Protein AF-A0A3D1JN02-F1 (afdb_monomer)

Nearest PDB structures (foldseek):
  5im4-assembly1_F  TM=4.731E-01  e=3.665E-03  Caldanaerobacter subterraneus subsp. tengcongensis MB4
  3lfh-assembly2_D  TM=4.743E-01  e=5.465E-03  Caldanaerobacter subterraneus subsp. tengcongensis MB4
  3lfh-assembly1_B  TM=4.872E-01  e=7.133E-03  Caldanaerobacter subterraneus subsp. tengcongensis MB4
  2wwc-assembly1_A  TM=4.439E-01  e=3.628E-01  Streptococcus pneumoniae R6
  2ww5-assembly1_A  TM=4.679E-01  e=7.546E-01  Streptococcus pneumoniae R6

Radius of gyration: 14.05 Å; Cα contacts (8 Å, |Δi|>4): 186; chains: 1; bounding box: 25×33×46 Å

Structure (mmCIF, N/CA/C/O backbone):
data_AF-A0A3D1JN02-F1
#
_entry.id   AF-A0A3D1JN02-F1
#
loop_
_atom_site.group_PDB
_atom_site.id
_atom_site.type_symbol
_atom_site.label_atom_id
_atom_site.label_alt_id
_atom_site.label_comp_id
_atom_site.label_asym_id
_atom_site.label_entity_id
_atom_site.label_seq_id
_atom_site.pdbx_PDB_ins_code
_atom_site.Cartn_x
_atom_site.Cartn_y
_atom_site.Cartn_z
_atom_site.occupancy
_atom_site.B_iso_or_equiv
_atom_site.auth_seq_id
_atom_site.auth_comp_id
_atom_site.auth_asym_id
_atom_site.auth_atom_id
_atom_site.pdbx_PDB_model_num
ATOM 1 N N . MET A 1 1 ? -6.922 11.318 19.228 1.00 49.31 1 MET A N 1
ATOM 2 C CA . MET A 1 1 ? -7.602 10.106 18.717 1.00 49.31 1 MET A CA 1
ATOM 3 C C . MET A 1 1 ? -7.374 10.061 17.215 1.00 49.31 1 MET A C 1
ATOM 5 O O . MET A 1 1 ? -7.760 11.016 16.553 1.00 49.31 1 MET A O 1
ATOM 9 N N . HIS A 1 2 ? -6.704 9.035 16.685 1.00 62.28 2 HIS A N 1
ATOM 10 C CA . HIS A 1 2 ? -6.573 8.888 15.231 1.00 62.28 2 HIS A CA 1
ATOM 11 C C . HIS A 1 2 ? -7.933 8.535 14.636 1.00 62.28 2 HIS A C 1
ATOM 13 O O . HIS A 1 2 ? -8.660 7.713 15.191 1.00 62.28 2 HIS A O 1
ATOM 19 N N . THR A 1 3 ? -8.296 9.178 13.531 1.00 79.38 3 THR A N 1
ATOM 20 C CA . THR A 1 3 ? -9.641 9.039 12.956 1.00 79.38 3 THR A CA 1
ATOM 21 C C . THR A 1 3 ? -9.786 7.780 12.101 1.00 79.38 3 THR A C 1
ATOM 23 O O . THR A 1 3 ? -10.914 7.309 11.909 1.00 79.38 3 THR A O 1
ATOM 26 N N . ARG A 1 4 ? -8.666 7.256 11.576 1.00 91.62 4 ARG A N 1
ATOM 27 C CA . ARG A 1 4 ? -8.612 6.145 10.616 1.00 91.62 4 ARG A CA 1
ATOM 28 C C . ARG A 1 4 ? -7.182 5.643 10.401 1.00 91.62 4 ARG A C 1
ATOM 30 O O . ARG A 1 4 ? -6.265 6.461 10.400 1.00 91.62 4 ARG A O 1
ATOM 37 N N . THR A 1 5 ? -6.989 4.356 10.119 1.00 96.81 5 THR A N 1
ATOM 38 C CA . THR A 1 5 ? -5.693 3.848 9.634 1.00 96.81 5 THR A CA 1
ATOM 39 C C . THR A 1 5 ? -5.574 3.848 8.111 1.00 96.81 5 THR A C 1
ATOM 41 O O . THR A 1 5 ? -6.501 3.459 7.391 1.00 96.81 5 THR A O 1
ATOM 44 N N . VAL A 1 6 ? -4.401 4.268 7.636 1.00 98.00 6 VAL A N 1
ATOM 45 C CA . VAL A 1 6 ? -3.974 4.258 6.236 1.00 98.00 6 VAL A CA 1
ATOM 46 C C . VAL A 1 6 ? -2.784 3.312 6.093 1.00 98.00 6 VAL A C 1
ATOM 48 O O . VAL A 1 6 ? -1.789 3.448 6.806 1.00 98.00 6 VAL A O 1
ATOM 51 N N . PHE A 1 7 ? -2.889 2.368 5.164 1.00 98.31 7 PHE A N 1
ATOM 52 C CA . PHE A 1 7 ? -1.827 1.437 4.809 1.00 98.31 7 PHE A CA 1
ATOM 53 C C . PHE A 1 7 ? -1.149 1.844 3.501 1.00 98.31 7 PHE A C 1
ATOM 55 O O . PHE A 1 7 ? -1.821 2.211 2.538 1.00 98.31 7 PHE A O 1
ATOM 62 N N . PHE A 1 8 ? 0.173 1.706 3.453 1.00 98.19 8 PHE A N 1
ATOM 63 C CA . PHE A 1 8 ? 0.995 1.904 2.260 1.00 98.19 8 PHE A CA 1
ATOM 64 C C . PHE A 1 8 ? 1.678 0.582 1.903 1.00 98.19 8 PHE A C 1
ATOM 66 O O . PHE A 1 8 ? 2.586 0.152 2.613 1.00 98.19 8 PHE A O 1
ATOM 73 N N . VAL A 1 9 ? 1.214 -0.079 0.841 1.00 98.12 9 VAL A N 1
ATOM 74 C CA . VAL A 1 9 ? 1.617 -1.441 0.451 1.00 98.12 9 VAL A CA 1
ATOM 75 C C . VAL A 1 9 ? 2.479 -1.396 -0.805 1.00 98.12 9 VAL A C 1
ATOM 77 O O . VAL A 1 9 ? 2.050 -0.884 -1.839 1.00 98.12 9 VAL A O 1
ATOM 80 N N . SER A 1 10 ? 3.685 -1.953 -0.737 1.00 97.06 10 SER A N 1
ATOM 81 C CA . SER A 1 10 ? 4.648 -1.919 -1.840 1.00 97.06 10 SER A CA 1
ATOM 82 C C . SER A 1 10 ? 5.506 -3.180 -1.858 1.00 97.06 10 SER A C 1
ATOM 84 O O . SER A 1 10 ? 5.800 -3.750 -0.811 1.00 97.06 10 SER A O 1
ATOM 86 N N . ASP A 1 11 ? 5.916 -3.589 -3.050 1.00 94.31 11 ASP A N 1
ATOM 87 C CA . ASP A 1 11 ? 6.926 -4.616 -3.326 1.00 94.31 11 ASP A CA 1
ATOM 88 C C . ASP A 1 11 ? 8.354 -4.110 -3.055 1.00 94.31 11 ASP A C 1
ATOM 90 O O . ASP A 1 11 ? 9.243 -4.888 -2.721 1.00 94.31 11 ASP A O 1
ATOM 94 N N . GLY A 1 12 ? 8.564 -2.796 -3.131 1.00 94.19 12 GLY A N 1
ATOM 95 C CA . GLY A 1 12 ? 9.776 -2.112 -2.699 1.00 94.19 12 GLY A CA 1
ATOM 96 C C . GLY A 1 12 ? 9.679 -1.567 -1.271 1.00 94.19 12 GLY A C 1
ATOM 97 O O . GLY A 1 12 ? 9.094 -2.156 -0.364 1.00 94.19 12 GLY A O 1
ATOM 98 N N . THR A 1 13 ? 10.257 -0.388 -1.051 1.00 94.94 13 THR A N 1
ATOM 99 C CA . THR A 1 13 ? 10.348 0.234 0.283 1.00 94.94 13 THR A CA 1
ATOM 100 C C . THR A 1 13 ? 9.046 0.877 0.768 1.00 94.94 13 THR A C 1
ATOM 102 O O . THR A 1 13 ? 8.938 1.224 1.944 1.00 94.94 13 THR A O 1
ATOM 105 N N . GLY A 1 14 ? 8.069 1.090 -0.118 1.00 94.12 14 GLY A N 1
ATOM 106 C CA . GLY A 1 14 ? 6.818 1.788 0.191 1.00 94.12 14 GLY A CA 1
ATOM 107 C C . GLY A 1 14 ? 6.917 3.308 0.313 1.00 94.12 14 GLY A C 1
ATOM 108 O O . GLY A 1 14 ? 5.899 3.939 0.576 1.00 94.12 14 GLY A O 1
ATOM 109 N N . ILE A 1 15 ? 8.091 3.909 0.081 1.00 95.44 15 ILE A N 1
ATOM 110 C CA . ILE A 1 15 ? 8.275 5.369 0.156 1.00 95.44 15 ILE A CA 1
ATOM 111 C C . ILE A 1 15 ? 7.391 6.079 -0.872 1.00 95.44 15 ILE A C 1
ATOM 113 O O . ILE A 1 15 ? 6.681 7.009 -0.517 1.00 95.44 15 ILE A O 1
ATOM 117 N N . THR A 1 16 ? 7.361 5.612 -2.122 1.00 92.19 16 THR A N 1
ATOM 118 C CA . THR A 1 16 ? 6.518 6.214 -3.169 1.00 92.19 16 THR A CA 1
ATOM 119 C C . THR A 1 16 ? 5.039 6.188 -2.789 1.00 92.19 16 THR A C 1
ATOM 121 O O . THR A 1 16 ? 4.349 7.194 -2.942 1.00 92.19 16 THR A O 1
ATOM 124 N N . ALA A 1 17 ? 4.564 5.063 -2.243 1.00 94.44 17 ALA A N 1
ATOM 125 C CA . ALA A 1 17 ? 3.185 4.931 -1.791 1.00 94.44 17 ALA A CA 1
ATOM 126 C C . ALA A 1 17 ? 2.849 5.896 -0.655 1.00 94.44 17 ALA A C 1
ATOM 128 O O . ALA A 1 17 ? 1.811 6.552 -0.683 1.00 94.44 17 ALA A O 1
ATOM 129 N N . GLU A 1 18 ? 3.749 5.993 0.317 1.00 96.31 18 GLU A N 1
ATOM 130 C CA . GLU A 1 18 ? 3.623 6.877 1.467 1.00 96.31 18 GLU A CA 1
ATOM 131 C C . GLU A 1 18 ? 3.654 8.352 1.059 1.00 96.31 18 GLU A C 1
ATOM 133 O O . GLU A 1 18 ? 2.739 9.098 1.394 1.00 96.31 18 GLU A O 1
ATOM 138 N N . THR A 1 19 ? 4.655 8.779 0.288 1.00 95.12 19 THR A N 1
ATOM 139 C CA . THR A 1 19 ? 4.783 10.167 -0.169 1.00 95.12 19 THR A CA 1
ATOM 140 C C . THR A 1 19 ? 3.577 10.597 -0.996 1.00 95.12 19 THR A C 1
ATOM 142 O O . THR A 1 19 ? 2.993 11.645 -0.720 1.00 95.12 19 THR A O 1
ATOM 145 N N . PHE A 1 20 ? 3.172 9.790 -1.980 1.00 92.88 20 PHE A N 1
ATOM 146 C CA . PHE A 1 20 ? 2.040 10.129 -2.837 1.00 92.88 20 PHE A CA 1
ATOM 147 C C . PHE A 1 20 ? 0.720 10.119 -2.061 1.00 92.88 20 PHE A C 1
ATOM 149 O O . PHE A 1 20 ? -0.049 11.077 -2.133 1.00 92.88 20 PHE A O 1
ATOM 156 N N . GLY A 1 21 ? 0.466 9.074 -1.270 1.00 94.25 21 GLY A N 1
ATOM 157 C CA . GLY A 1 21 ? -0.753 8.993 -0.474 1.00 94.25 21 GLY A CA 1
ATOM 158 C C . GLY A 1 21 ? -0.850 10.129 0.547 1.00 94.25 21 GLY A C 1
ATOM 159 O O . GLY A 1 21 ? -1.915 10.723 0.678 1.00 94.25 21 GLY A O 1
ATOM 160 N N . ASN A 1 22 ? 0.256 10.523 1.185 1.00 94.38 22 ASN A N 1
ATOM 161 C CA . ASN A 1 22 ? 0.288 11.687 2.076 1.00 94.38 22 ASN A CA 1
ATOM 162 C C . ASN A 1 22 ? -0.045 12.993 1.344 1.00 94.38 22 ASN A C 1
ATOM 164 O O . ASN A 1 22 ? -0.784 13.813 1.883 1.00 94.38 22 ASN A O 1
ATOM 168 N N . ALA A 1 23 ? 0.447 13.179 0.115 1.00 94.69 23 ALA A N 1
ATOM 169 C CA . ALA A 1 23 ? 0.127 14.360 -0.688 1.00 94.69 23 ALA A CA 1
ATOM 170 C C . ALA A 1 23 ? -1.375 14.453 -1.020 1.00 94.69 23 ALA A C 1
ATOM 172 O O . ALA A 1 23 ? -1.954 15.537 -0.962 1.00 94.69 23 ALA A O 1
ATOM 173 N N . ILE A 1 24 ? -2.023 13.320 -1.312 1.00 93.06 24 ILE A N 1
ATOM 174 C CA . ILE A 1 24 ? -3.476 13.261 -1.540 1.00 93.06 24 ILE A CA 1
ATOM 175 C C . ILE A 1 24 ? -4.250 13.488 -0.238 1.00 93.06 24 ILE A C 1
ATOM 177 O O . ILE A 1 24 ? -5.216 14.249 -0.210 1.00 93.06 24 ILE A O 1
ATOM 181 N N . LEU A 1 25 ? -3.830 12.848 0.855 1.00 94.38 25 LEU A N 1
ATOM 182 C CA . LEU A 1 25 ? -4.501 12.958 2.150 1.00 94.38 25 LEU A CA 1
ATOM 183 C C . LEU A 1 25 ? -4.396 14.361 2.756 1.00 94.38 25 LEU A C 1
ATOM 185 O O . LEU A 1 25 ? -5.295 14.752 3.494 1.00 94.38 25 LEU A O 1
ATOM 189 N N . ALA A 1 26 ? -3.366 15.136 2.403 1.00 94.25 26 ALA A N 1
ATOM 190 C CA . ALA A 1 26 ? -3.212 16.529 2.823 1.00 94.25 26 ALA A CA 1
ATOM 191 C C . ALA A 1 26 ? -4.354 17.453 2.353 1.00 94.25 26 ALA A C 1
ATOM 193 O O . ALA A 1 26 ? -4.505 18.547 2.887 1.00 94.25 26 ALA A O 1
ATOM 194 N N . GLN A 1 27 ? -5.177 17.022 1.389 1.00 93.62 27 GLN A N 1
ATOM 195 C CA . GLN A 1 27 ? -6.382 17.742 0.953 1.00 93.62 27 GLN A CA 1
ATOM 196 C C . GLN A 1 27 ? -7.563 17.604 1.932 1.00 93.62 27 GLN A C 1
ATOM 198 O O . GLN A 1 27 ? -8.612 18.210 1.725 1.00 93.62 27 GLN A O 1
ATOM 203 N N . PHE A 1 28 ? -7.421 16.793 2.983 1.00 93.69 28 PHE A N 1
ATOM 204 C CA . PHE A 1 28 ? -8.461 16.521 3.967 1.00 93.69 28 PHE A CA 1
ATOM 205 C C . PHE A 1 28 ? -7.970 16.869 5.374 1.00 93.69 28 PHE A C 1
ATOM 207 O O . PHE A 1 28 ? -6.846 16.550 5.755 1.00 93.69 28 PHE A O 1
ATOM 214 N N . GLU A 1 29 ? -8.842 17.448 6.196 1.00 90.62 29 GLU A N 1
ATOM 215 C CA . GLU A 1 29 ? -8.548 17.761 7.601 1.00 90.62 29 GLU A CA 1
ATOM 216 C C . GLU A 1 29 ? -8.675 16.509 8.491 1.00 90.62 29 GLU A C 1
ATOM 218 O O . GLU A 1 29 ? -9.588 16.374 9.307 1.00 90.62 29 GLU A O 1
ATOM 223 N N . ILE A 1 30 ? -7.773 15.539 8.310 1.00 89.50 30 ILE A N 1
ATOM 224 C CA . ILE A 1 30 ? -7.729 14.301 9.100 1.00 89.50 30 ILE A CA 1
ATOM 225 C C . ILE A 1 30 ? -6.333 14.026 9.667 1.00 89.50 30 ILE A C 1
ATOM 227 O O . ILE A 1 30 ? -5.320 14.367 9.067 1.00 89.50 30 ILE A O 1
ATOM 231 N N . VAL A 1 31 ? -6.278 13.333 10.810 1.00 90.44 31 VAL A N 1
ATOM 232 C CA . VAL A 1 31 ? -5.026 12.834 11.410 1.00 90.44 31 VAL A CA 1
ATOM 233 C C . VAL A 1 31 ? -5.072 11.303 11.469 1.00 90.44 31 VAL A C 1
ATOM 235 O O . VAL A 1 31 ? -5.432 10.721 12.504 1.00 90.44 31 VAL A O 1
ATOM 238 N N . PRO A 1 32 ? -4.790 10.622 10.346 1.00 94.06 32 PRO A N 1
ATOM 239 C CA . PRO A 1 32 ? -4.793 9.171 10.299 1.00 94.06 32 PRO A CA 1
ATOM 240 C C . PRO A 1 32 ? -3.583 8.574 11.026 1.00 94.06 32 PRO A C 1
ATOM 242 O O . PRO A 1 32 ? -2.590 9.243 11.308 1.00 94.06 32 PRO A O 1
ATOM 245 N N . ARG A 1 33 ? -3.666 7.279 11.324 1.00 95.50 33 ARG A N 1
ATOM 246 C CA . ARG A 1 33 ? -2.504 6.466 11.686 1.00 95.50 33 ARG A CA 1
ATOM 247 C C . ARG A 1 33 ? -1.919 5.870 10.412 1.00 9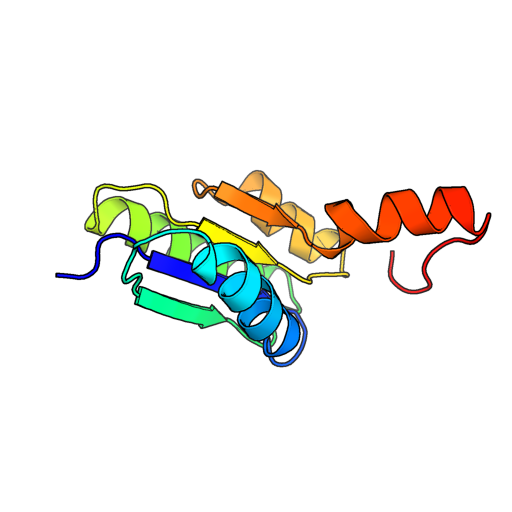5.50 33 ARG A C 1
ATOM 249 O O . ARG A 1 33 ? -2.642 5.241 9.645 1.00 95.50 33 ARG A O 1
ATOM 256 N N . HIS A 1 34 ? -0.623 6.044 10.198 1.00 96.38 34 HIS A N 1
ATOM 257 C CA . HIS A 1 34 ? 0.069 5.508 9.029 1.00 96.38 34 HIS A CA 1
ATOM 258 C C . HIS A 1 34 ? 0.719 4.164 9.342 1.00 96.38 34 HIS A C 1
ATOM 260 O O . HIS A 1 34 ? 1.338 3.993 10.392 1.00 96.38 34 HIS A O 1
ATOM 266 N N . VAL A 1 35 ? 0.583 3.213 8.420 1.00 97.62 35 VAL A N 1
ATOM 267 C CA . VAL A 1 35 ? 1.244 1.909 8.486 1.00 97.62 35 VAL A CA 1
ATOM 268 C C . VAL A 1 35 ? 1.856 1.595 7.132 1.00 97.62 35 VAL A C 1
ATOM 270 O O . VAL A 1 35 ? 1.150 1.428 6.141 1.00 97.62 35 VAL A O 1
ATOM 273 N N . ARG A 1 36 ? 3.181 1.478 7.083 1.00 97.75 36 ARG A N 1
ATOM 274 C CA . ARG A 1 36 ? 3.890 1.069 5.872 1.00 97.75 36 ARG A CA 1
ATOM 275 C C . ARG A 1 36 ? 4.157 -0.431 5.895 1.00 97.75 36 ARG A C 1
ATOM 277 O O . ARG A 1 36 ? 4.695 -0.942 6.873 1.00 97.75 36 ARG A O 1
ATOM 284 N N . LEU A 1 37 ? 3.806 -1.107 4.807 1.00 98.12 37 LEU A N 1
ATOM 285 C CA . LEU A 1 37 ? 4.047 -2.527 4.561 1.00 98.12 37 LEU A CA 1
ATOM 286 C C . LEU A 1 37 ? 4.981 -2.654 3.344 1.00 98.12 37 LEU A C 1
ATOM 288 O O . LEU A 1 37 ? 4.498 -2.706 2.209 1.00 98.12 37 LEU A O 1
ATOM 292 N N . PRO A 1 38 ? 6.309 -2.609 3.559 1.00 97.88 38 PRO A N 1
ATOM 293 C CA . PRO A 1 38 ? 7.293 -2.751 2.493 1.00 97.88 38 PRO A CA 1
ATOM 294 C C . PRO A 1 38 ? 7.537 -4.225 2.139 1.00 97.88 38 PRO A C 1
ATOM 296 O O . PRO A 1 38 ? 7.264 -5.119 2.941 1.00 97.88 38 PRO A O 1
ATOM 299 N N . PHE A 1 39 ? 8.136 -4.458 0.972 1.00 97.00 39 PHE A N 1
ATOM 300 C CA . PHE A 1 39 ? 8.584 -5.767 0.491 1.00 97.00 39 PHE A CA 1
ATOM 301 C C . PHE A 1 39 ? 7.485 -6.830 0.427 1.00 97.00 39 PHE A C 1
ATOM 303 O O . PHE A 1 39 ? 7.735 -8.005 0.704 1.00 97.00 39 PHE A O 1
ATOM 310 N N . ILE A 1 40 ? 6.264 -6.424 0.080 1.00 98.00 40 ILE A N 1
ATOM 311 C CA . ILE A 1 40 ? 5.131 -7.313 -0.186 1.00 98.00 40 ILE A CA 1
ATOM 312 C C . ILE A 1 40 ? 5.256 -7.809 -1.628 1.00 98.00 40 ILE A C 1
ATOM 314 O O . ILE A 1 40 ? 4.550 -7.365 -2.518 1.00 98.00 40 ILE A O 1
ATOM 318 N N . ASP A 1 41 ? 6.222 -8.687 -1.867 1.00 96.06 41 ASP A N 1
ATOM 319 C CA . ASP A 1 41 ? 6.636 -9.177 -3.190 1.00 96.06 41 ASP A CA 1
ATOM 320 C C . ASP A 1 41 ? 6.2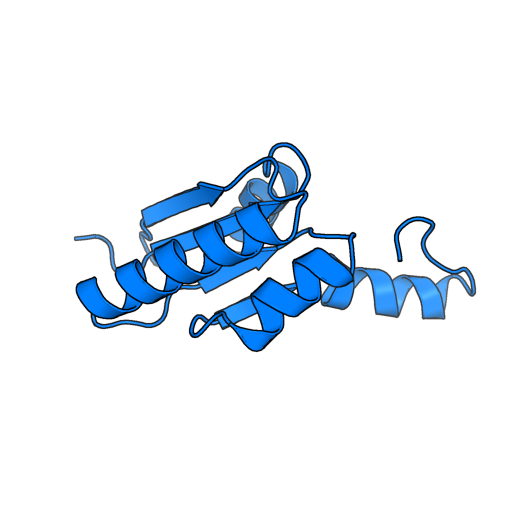54 -10.648 -3.442 1.00 96.06 41 ASP A C 1
ATOM 322 O O . ASP A 1 41 ? 6.518 -11.189 -4.514 1.00 96.06 41 ASP A O 1
ATOM 326 N N . THR A 1 42 ? 5.593 -11.294 -2.476 1.00 97.94 42 THR A N 1
ATOM 327 C CA . THR A 1 42 ? 5.092 -12.669 -2.591 1.00 97.94 42 THR A CA 1
ATOM 328 C C . THR A 1 42 ? 3.623 -12.776 -2.195 1.00 97.94 42 THR A C 1
ATOM 330 O O . THR A 1 42 ? 3.111 -11.997 -1.385 1.00 97.94 42 THR A O 1
ATOM 333 N N . VAL A 1 43 ? 2.947 -13.794 -2.733 1.00 98.12 43 VAL A N 1
ATOM 334 C CA . VAL A 1 43 ? 1.548 -14.131 -2.418 1.00 98.12 43 VAL A CA 1
ATOM 335 C C . VAL A 1 43 ? 1.340 -14.335 -0.912 1.00 98.12 43 VAL A C 1
ATOM 337 O O . VAL A 1 43 ? 0.392 -13.802 -0.335 1.00 98.12 43 VAL A O 1
ATOM 340 N N . ASP A 1 44 ? 2.261 -15.023 -0.237 1.00 98.25 44 ASP A N 1
ATOM 341 C CA . ASP A 1 44 ? 2.168 -15.257 1.209 1.00 98.25 44 ASP A CA 1
ATOM 342 C C . ASP 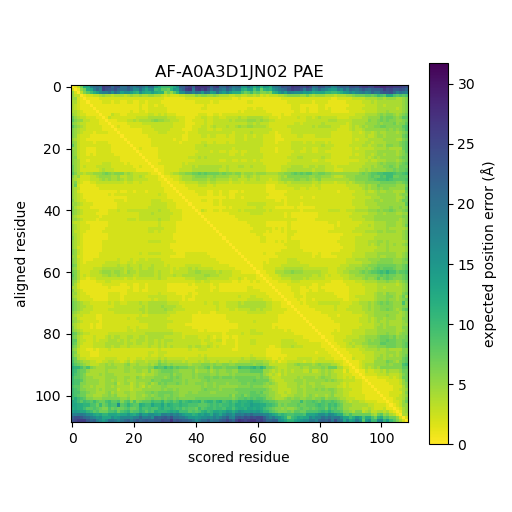A 1 44 ? 2.216 -13.956 2.017 1.00 98.25 44 ASP A C 1
ATOM 344 O O . ASP A 1 44 ? 1.425 -13.760 2.949 1.00 98.25 44 ASP A O 1
ATOM 348 N N . LYS A 1 45 ? 3.113 -13.035 1.644 1.00 98.38 45 LYS A N 1
ATOM 349 C CA . LYS A 1 45 ? 3.199 -11.712 2.270 1.00 98.38 45 LYS A CA 1
ATOM 350 C C . LYS A 1 45 ? 1.954 -10.876 1.975 1.00 98.38 45 LYS A C 1
ATOM 352 O O . LYS A 1 45 ? 1.472 -10.182 2.868 1.00 98.38 45 LYS A O 1
ATOM 357 N N . ALA A 1 46 ? 1.382 -10.983 0.776 1.00 98.31 46 ALA A N 1
ATOM 358 C CA . ALA A 1 46 ? 0.120 -10.323 0.448 1.00 98.31 46 ALA A CA 1
ATOM 359 C C . ALA A 1 46 ? -1.030 -10.825 1.331 1.00 98.31 46 ALA A C 1
ATOM 361 O O . ALA A 1 46 ? -1.772 -10.021 1.896 1.00 98.31 46 ALA A O 1
ATOM 362 N N . HIS A 1 47 ? -1.138 -12.138 1.551 1.00 98.56 47 HIS A N 1
ATOM 363 C CA . HIS A 1 47 ? -2.128 -12.689 2.476 1.00 98.56 47 HIS A CA 1
ATOM 364 C C . HIS A 1 47 ? -1.924 -12.202 3.918 1.00 98.56 47 HIS A C 1
ATOM 366 O O . HIS A 1 47 ? -2.902 -11.935 4.620 1.00 98.56 47 HIS A O 1
ATOM 372 N N . GLN A 1 48 ? -0.675 -12.064 4.375 1.00 98.44 48 GLN A N 1
ATOM 373 C CA . GLN A 1 48 ? -0.375 -11.474 5.685 1.00 98.44 48 GLN A CA 1
ATOM 374 C C . GLN A 1 48 ? -0.821 -10.009 5.760 1.00 98.44 48 GLN A C 1
ATOM 376 O O . GLN A 1 48 ? -1.504 -9.633 6.715 1.00 98.44 48 GLN A O 1
ATOM 381 N N . ALA A 1 49 ? -0.513 -9.211 4.734 1.00 98.38 49 ALA A N 1
ATOM 382 C CA . ALA A 1 49 ? -0.939 -7.81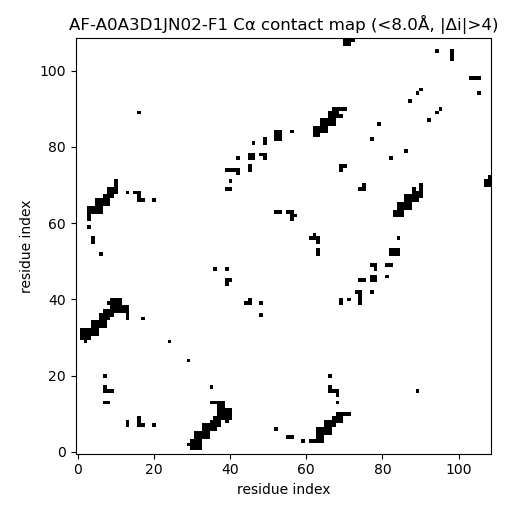9 4.641 1.00 98.38 49 ALA A CA 1
ATOM 383 C C . ALA A 1 49 ? -2.471 -7.693 4.671 1.00 98.38 49 ALA A C 1
ATOM 385 O O . ALA A 1 49 ? -3.005 -6.912 5.458 1.00 98.38 49 ALA A O 1
ATOM 386 N N . VAL A 1 50 ? -3.192 -8.516 3.900 1.00 98.56 50 VAL A N 1
ATOM 387 C CA . VAL A 1 50 ? -4.665 -8.564 3.913 1.00 98.56 50 VAL A CA 1
ATOM 388 C C . VAL A 1 50 ? -5.202 -8.853 5.311 1.00 98.56 50 VAL A C 1
ATOM 390 O O . VAL A 1 50 ? -6.101 -8.152 5.778 1.00 98.56 50 VAL A O 1
ATOM 393 N N . ARG A 1 51 ? -4.656 -9.863 6.003 1.00 98.38 51 ARG A N 1
ATOM 394 C CA . ARG A 1 51 ? -5.077 -10.188 7.375 1.00 98.38 51 ARG A CA 1
ATOM 395 C C . ARG A 1 51 ? -4.867 -9.006 8.312 1.00 98.38 51 ARG A C 1
ATOM 397 O O . ARG A 1 51 ? -5.776 -8.675 9.067 1.00 98.38 51 ARG A O 1
ATOM 404 N N . GLN A 1 52 ? -3.714 -8.346 8.236 1.00 98.31 52 GLN A N 1
ATOM 405 C CA . GLN A 1 52 ? -3.407 -7.188 9.073 1.00 98.31 52 GLN A CA 1
ATOM 406 C C . GLN A 1 52 ? -4.353 -6.009 8.804 1.00 98.31 52 GLN A C 1
ATOM 408 O O . GLN A 1 52 ? -4.856 -5.399 9.751 1.00 98.31 52 GLN A O 1
ATOM 413 N N . ILE A 1 53 ? -4.622 -5.705 7.531 1.00 98.38 53 ILE A N 1
ATOM 414 C CA . ILE A 1 53 ? -5.534 -4.629 7.123 1.00 98.38 53 ILE A CA 1
ATOM 415 C C . ILE A 1 53 ? -6.948 -4.915 7.631 1.00 98.38 53 ILE A C 1
ATOM 417 O O . ILE A 1 53 ? -7.557 -4.070 8.286 1.00 98.38 53 ILE A O 1
ATOM 421 N N . ASN A 1 54 ? -7.459 -6.117 7.365 1.00 98.12 54 ASN A N 1
ATOM 422 C CA . ASN A 1 54 ? -8.819 -6.497 7.734 1.00 98.12 54 ASN A CA 1
ATOM 423 C C . ASN A 1 54 ? -8.999 -6.534 9.254 1.00 98.12 54 ASN A C 1
ATOM 425 O O . ASN A 1 54 ? -9.962 -5.968 9.762 1.00 98.12 54 ASN A O 1
ATOM 429 N N . HIS A 1 55 ? -8.043 -7.118 9.979 1.00 97.62 55 HIS A N 1
ATOM 430 C CA . HIS A 1 55 ? -8.074 -7.145 11.437 1.00 97.62 55 HIS A CA 1
ATOM 431 C C . HIS A 1 55 ? -8.036 -5.732 12.035 1.00 97.62 55 HIS A C 1
ATOM 433 O O . HIS A 1 55 ? -8.780 -5.426 12.961 1.00 97.62 55 HIS A O 1
ATOM 439 N N . THR A 1 56 ? -7.225 -4.833 11.466 1.00 96.94 56 THR A N 1
ATOM 440 C CA . THR A 1 56 ? -7.197 -3.424 11.887 1.00 96.94 56 THR A CA 1
ATOM 441 C C . THR A 1 56 ? -8.549 -2.749 11.671 1.00 96.94 56 THR A C 1
ATOM 443 O O . THR A 1 56 ? -9.034 -2.055 12.561 1.00 96.94 56 THR A O 1
ATOM 446 N N . ALA A 1 57 ? -9.179 -2.967 10.515 1.00 95.62 57 ALA A N 1
ATOM 447 C CA . ALA A 1 57 ? -10.493 -2.406 10.220 1.00 95.62 57 ALA A CA 1
ATOM 448 C C . ALA A 1 57 ? -11.577 -2.923 11.182 1.00 95.62 57 ALA A C 1
ATOM 450 O O . ALA A 1 57 ? -12.455 -2.158 11.583 1.00 95.62 57 ALA A O 1
ATOM 451 N N . GLU A 1 58 ? -11.506 -4.202 11.561 1.00 95.75 58 GLU A N 1
ATOM 452 C CA . GLU A 1 58 ? -12.401 -4.828 12.539 1.00 95.75 58 GLU A CA 1
ATOM 453 C C . GLU A 1 58 ? -12.222 -4.216 13.935 1.00 95.75 58 GLU A C 1
ATOM 455 O O . GLU A 1 58 ? -13.209 -3.823 14.554 1.00 95.75 58 GLU A O 1
ATOM 460 N N . LEU A 1 59 ? -10.979 -4.051 14.401 1.00 94.75 59 LEU A N 1
ATOM 461 C CA . LEU A 1 59 ? -10.681 -3.427 15.696 1.00 94.75 59 LEU A CA 1
ATOM 462 C C . LEU A 1 59 ? -11.081 -1.946 15.756 1.00 94.75 59 LEU A C 1
ATOM 464 O O . LEU A 1 59 ? -11.561 -1.475 16.784 1.00 94.75 59 LEU A O 1
ATOM 468 N N . GLU A 1 60 ? -10.880 -1.200 14.669 1.00 92.56 60 GLU A N 1
ATOM 469 C CA . GLU A 1 60 ? -11.203 0.232 14.602 1.00 92.56 60 GLU A CA 1
ATOM 470 C C . GLU A 1 60 ? -12.683 0.501 14.277 1.00 92.56 60 GLU A C 1
ATOM 472 O O . GLU A 1 60 ? -13.132 1.647 14.347 1.00 92.56 60 GLU A O 1
ATOM 477 N N . GLY A 1 61 ? -13.447 -0.527 13.885 1.00 93.06 61 GLY A N 1
ATOM 478 C CA . GLY A 1 61 ? -14.841 -0.397 13.449 1.00 93.06 61 GLY A CA 1
ATOM 479 C C . GLY A 1 61 ? -15.019 0.474 12.197 1.00 93.06 61 GLY A C 1
ATOM 480 O O . GLY A 1 61 ? -16.110 0.986 11.939 1.00 93.06 61 GLY A O 1
ATOM 481 N N . ARG A 1 62 ? -13.947 0.701 11.427 1.00 92.19 62 ARG A N 1
ATOM 482 C CA . ARG A 1 62 ? -13.913 1.592 10.256 1.00 92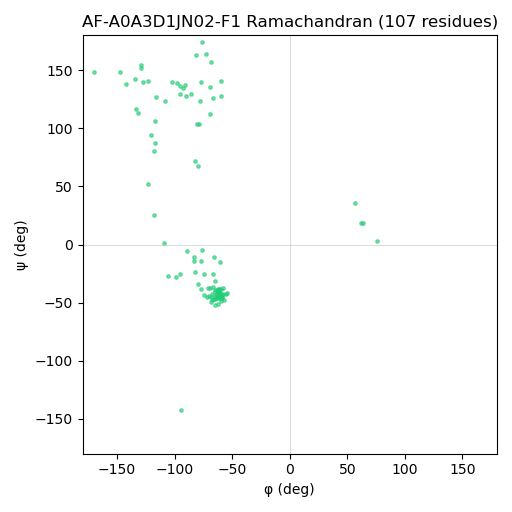.19 62 ARG A CA 1
ATOM 483 C C . ARG A 1 62 ? -13.038 0.985 9.166 1.00 92.19 62 ARG A C 1
ATOM 485 O O . ARG A 1 62 ? -11.942 0.509 9.435 1.00 92.19 62 ARG A O 1
ATOM 492 N N . LYS A 1 63 ? -13.477 1.067 7.904 1.00 94.31 63 LYS A N 1
ATOM 493 C CA . LYS A 1 63 ? -12.667 0.604 6.760 1.00 94.31 63 LYS A CA 1
ATOM 494 C C . LYS A 1 63 ? -11.340 1.359 6.696 1.00 94.31 63 LYS A C 1
ATOM 496 O O . LYS A 1 63 ? -11.375 2.587 6.634 1.00 94.31 63 LYS A O 1
ATOM 501 N N . CYS A 1 64 ? -10.209 0.664 6.627 1.00 97.06 64 CYS A N 1
ATOM 502 C CA . CYS A 1 64 ? -8.910 1.286 6.361 1.00 97.06 64 CYS A CA 1
ATOM 503 C C . CYS A 1 64 ? -8.825 1.820 4.921 1.00 97.06 64 CYS A C 1
ATOM 505 O O . CYS A 1 64 ? -9.542 1.344 4.038 1.00 97.06 64 CYS A O 1
ATOM 507 N N . ILE A 1 65 ? -7.943 2.791 4.688 1.00 97.38 65 ILE A N 1
ATOM 508 C CA . ILE A 1 65 ? -7.539 3.220 3.338 1.00 97.38 65 ILE A CA 1
ATOM 509 C C . ILE A 1 65 ? -6.222 2.520 3.011 1.00 97.38 65 ILE A C 1
ATOM 511 O O . ILE A 1 65 ? -5.371 2.396 3.887 1.00 97.38 65 ILE A O 1
ATOM 515 N N . VAL A 1 66 ? -6.051 2.042 1.784 1.00 97.94 66 VAL A N 1
ATOM 516 C CA . VAL A 1 66 ? -4.866 1.294 1.362 1.00 97.94 66 VAL A CA 1
ATOM 517 C C . VAL A 1 66 ? -4.361 1.875 0.051 1.00 97.94 66 VAL A C 1
ATOM 519 O O . VAL A 1 66 ? -5.024 1.742 -0.969 1.00 97.94 66 VAL A O 1
ATOM 522 N N . PHE A 1 67 ? -3.187 2.493 0.063 1.00 97.50 67 PHE A N 1
ATOM 523 C CA . PHE A 1 67 ? -2.473 2.886 -1.150 1.00 97.50 67 PHE A CA 1
ATOM 524 C C . PHE A 1 67 ? -1.509 1.774 -1.545 1.00 97.50 67 PHE A C 1
ATOM 526 O O . PHE A 1 67 ? -0.787 1.258 -0.687 1.00 97.50 67 PHE A O 1
ATOM 533 N N . THR A 1 68 ? -1.467 1.412 -2.827 1.00 96.50 68 THR A N 1
ATOM 534 C CA . THR A 1 68 ? -0.560 0.366 -3.304 1.00 96.50 68 THR A CA 1
ATOM 535 C C . THR A 1 68 ? 0.182 0.724 -4.586 1.00 96.50 68 THR A C 1
ATOM 537 O O . THR A 1 68 ? -0.368 1.374 -5.474 1.00 96.50 68 THR A O 1
ATOM 540 N N . THR A 1 69 ? 1.446 0.297 -4.652 1.00 94.88 69 THR A N 1
ATOM 541 C CA . THR A 1 69 ? 2.316 0.346 -5.841 1.00 94.88 69 THR A CA 1
ATOM 542 C C . THR A 1 69 ? 2.733 -1.053 -6.296 1.00 94.88 69 THR A C 1
ATOM 544 O O . THR A 1 69 ? 3.823 -1.210 -6.832 1.00 94.88 69 THR A O 1
ATOM 547 N N . LEU A 1 70 ? 1.956 -2.094 -5.996 1.00 94.38 70 LEU A N 1
ATOM 548 C CA . LEU A 1 70 ? 2.318 -3.449 -6.407 1.00 94.38 70 LEU A CA 1
ATOM 549 C C . LEU A 1 70 ? 2.262 -3.572 -7.930 1.00 94.38 70 LEU A C 1
ATOM 551 O O . LEU A 1 70 ? 1.229 -3.274 -8.526 1.00 94.38 70 LEU A O 1
ATOM 555 N N . VAL A 1 71 ? 3.354 -4.036 -8.540 1.00 90.31 71 VAL A N 1
ATOM 556 C CA . VAL A 1 71 ? 3.390 -4.322 -9.986 1.00 90.31 71 VAL A CA 1
ATOM 557 C C . VAL A 1 71 ? 3.190 -5.802 -10.295 1.00 90.31 71 VAL A C 1
ATOM 559 O O . VAL A 1 71 ? 2.675 -6.150 -11.352 1.00 90.31 71 VAL A O 1
ATOM 562 N N . ASN A 1 72 ? 3.563 -6.690 -9.367 1.00 91.06 72 ASN A N 1
ATOM 563 C CA . ASN A 1 72 ? 3.325 -8.119 -9.531 1.00 91.06 72 ASN A CA 1
ATOM 564 C C . ASN A 1 72 ? 1.818 -8.408 -9.443 1.00 91.06 72 ASN A C 1
ATOM 566 O O . ASN A 1 72 ? 1.211 -8.298 -8.375 1.00 91.06 72 ASN A O 1
ATOM 570 N N . MET A 1 73 ? 1.235 -8.821 -10.568 1.00 90.44 73 MET A N 1
ATOM 571 C CA . MET A 1 73 ? -0.203 -9.042 -10.705 1.00 90.44 73 MET A CA 1
ATOM 572 C C . MET A 1 73 ? -0.741 -10.179 -9.829 1.00 90.44 73 MET A C 1
ATOM 574 O O . MET A 1 73 ? -1.875 -10.089 -9.365 1.00 90.44 73 MET A O 1
ATOM 578 N N . GLU A 1 74 ? 0.047 -11.220 -9.546 1.00 95.06 74 GLU A N 1
ATOM 579 C CA . GLU A 1 74 ? -0.376 -12.304 -8.648 1.00 95.06 74 GLU A CA 1
ATOM 580 C C . GLU A 1 74 ? -0.511 -11.801 -7.207 1.00 95.06 74 GLU A C 1
ATOM 582 O O . GLU A 1 74 ? -1.498 -12.076 -6.525 1.00 95.06 74 GLU A O 1
ATOM 587 N N . VAL A 1 75 ? 0.454 -10.993 -6.766 1.00 96.44 75 VAL A N 1
ATOM 588 C CA . VAL A 1 75 ? 0.466 -10.373 -5.435 1.00 96.44 75 VAL A CA 1
ATOM 589 C C . VAL A 1 75 ? -0.648 -9.331 -5.320 1.00 96.44 75 VAL A C 1
ATOM 591 O O . VAL A 1 75 ? -1.394 -9.322 -4.338 1.00 96.44 75 VAL A O 1
ATOM 594 N N . LEU A 1 76 ? -0.805 -8.476 -6.334 1.00 95.31 76 LEU A N 1
ATOM 595 C CA . LEU A 1 76 ? -1.857 -7.461 -6.381 1.00 95.31 76 LEU A CA 1
ATOM 596 C C . LEU A 1 76 ? -3.251 -8.095 -6.341 1.00 95.31 76 LEU A C 1
ATOM 598 O O . LEU A 1 76 ? -4.110 -7.613 -5.602 1.00 95.31 76 LEU A O 1
ATOM 602 N N . LYS A 1 77 ? -3.469 -9.195 -7.071 1.00 96.31 77 LYS A N 1
ATOM 603 C CA . LYS A 1 77 ? -4.746 -9.918 -7.089 1.00 96.31 77 LYS A CA 1
ATOM 604 C C . LYS A 1 77 ? -5.157 -10.388 -5.693 1.00 96.31 77 LYS A C 1
ATOM 606 O O . LYS A 1 77 ? -6.302 -10.189 -5.298 1.00 96.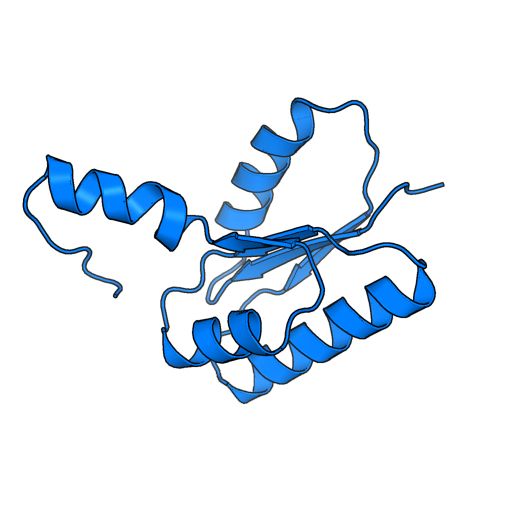31 77 LYS A O 1
ATOM 611 N N . VAL A 1 78 ? -4.217 -10.911 -4.903 1.00 97.94 78 VAL A N 1
ATOM 612 C CA . VAL A 1 78 ? -4.472 -11.305 -3.505 1.00 97.94 78 VAL A CA 1
ATOM 613 C C . VAL A 1 78 ? -4.947 -10.119 -2.664 1.00 97.94 78 VAL A C 1
ATOM 615 O O . VAL A 1 78 ? -5.891 -10.254 -1.881 1.00 97.94 78 VAL A O 1
ATOM 618 N N . ILE A 1 79 ? -4.322 -8.946 -2.826 1.00 97.00 79 ILE A N 1
ATOM 619 C CA . ILE A 1 79 ? -4.753 -7.727 -2.132 1.00 97.00 79 ILE A CA 1
ATOM 620 C C . ILE A 1 79 ? -6.146 -7.301 -2.610 1.00 97.00 79 ILE A C 1
ATOM 622 O O . ILE A 1 79 ? -7.001 -7.017 -1.777 1.00 97.00 79 ILE A O 1
ATOM 626 N N . GLN A 1 80 ? -6.395 -7.272 -3.921 1.00 95.94 80 GLN A N 1
ATOM 627 C CA . GLN A 1 80 ? -7.674 -6.852 -4.504 1.00 95.94 80 GLN A CA 1
ATOM 628 C C . GLN A 1 80 ? -8.846 -7.741 -4.067 1.00 95.94 80 GLN A C 1
ATOM 630 O O . GLN A 1 80 ? -9.910 -7.225 -3.736 1.00 95.94 80 GLN A O 1
ATOM 635 N N . GLU A 1 81 ? -8.653 -9.060 -4.035 1.00 96.69 81 GLU A N 1
ATOM 636 C CA . GLU A 1 81 ? -9.702 -10.021 -3.676 1.00 96.69 81 GLU A CA 1
ATOM 637 C C . GLU A 1 81 ? -9.913 -10.123 -2.158 1.00 96.69 81 GLU A C 1
ATOM 639 O O . GLU A 1 81 ? -11.034 -10.330 -1.692 1.00 96.69 81 GLU A O 1
ATOM 644 N N . GLY A 1 82 ? -8.843 -9.986 -1.369 1.00 96.38 82 GLY A N 1
ATOM 645 C CA . GLY A 1 82 ? -8.885 -10.211 0.076 1.00 96.38 82 GLY A CA 1
ATOM 646 C C . GLY A 1 82 ? -9.098 -8.958 0.931 1.00 96.38 82 GLY A C 1
ATOM 647 O O . GLY A 1 82 ? -9.562 -9.062 2.073 1.00 96.38 82 GLY A O 1
ATOM 648 N N . CYS A 1 83 ? -8.736 -7.774 0.436 1.00 96.31 83 CYS A N 1
ATOM 649 C CA . CYS A 1 83 ? -8.783 -6.535 1.209 1.00 96.31 83 CYS A CA 1
ATOM 650 C C . CYS A 1 83 ? -10.215 -5.991 1.321 1.00 96.31 83 CYS A C 1
ATOM 652 O O . CYS A 1 83 ? -10.865 -5.684 0.327 1.00 96.31 83 CYS A O 1
ATOM 654 N N . LYS A 1 84 ? -10.690 -5.789 2.555 1.00 94.94 84 LYS A N 1
ATOM 655 C CA . LYS A 1 84 ? -11.990 -5.153 2.845 1.00 94.94 84 LYS A CA 1
ATOM 656 C C . LYS A 1 84 ? -11.898 -3.622 2.973 1.00 94.94 84 LYS A C 1
ATOM 658 O O . LYS A 1 84 ? -12.916 -2.948 3.175 1.00 94.94 84 LYS A O 1
ATOM 663 N N . GLY A 1 85 ? -10.682 -3.076 2.926 1.00 93.88 85 GLY A N 1
ATOM 664 C CA . GLY A 1 85 ? -10.405 -1.641 2.946 1.00 93.88 85 GLY A CA 1
ATOM 665 C C . GLY A 1 85 ? -10.697 -0.960 1.606 1.00 93.88 85 GLY A C 1
ATOM 666 O O . GLY A 1 85 ? -11.019 -1.602 0.613 1.00 93.88 85 GLY A O 1
ATOM 667 N N . MET A 1 86 ? -10.583 0.367 1.575 1.00 95.62 86 MET A N 1
ATOM 668 C CA . MET A 1 86 ? -10.611 1.133 0.329 1.00 95.62 86 MET A CA 1
ATOM 669 C C . MET A 1 86 ? -9.231 1.059 -0.327 1.00 95.62 86 MET A C 1
ATOM 671 O O . MET A 1 86 ? -8.303 1.718 0.139 1.00 95.62 86 MET A O 1
ATOM 675 N N . LEU A 1 87 ? -9.100 0.244 -1.374 1.00 95.75 87 LEU A N 1
ATOM 676 C CA . LEU A 1 87 ? 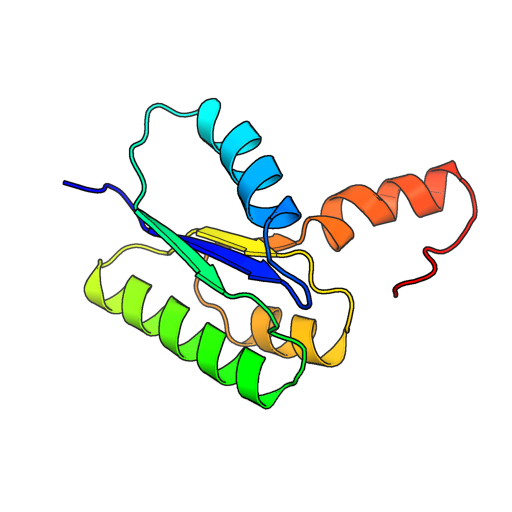-7.856 0.072 -2.121 1.00 95.75 87 LEU A CA 1
ATOM 677 C C . LEU A 1 87 ? -7.716 1.134 -3.220 1.00 95.75 87 LEU A C 1
ATOM 679 O O . LEU A 1 87 ? -8.619 1.326 -4.028 1.00 95.75 87 LEU A O 1
ATOM 683 N N . LEU A 1 88 ? -6.561 1.790 -3.251 1.00 95.06 88 LEU A N 1
ATOM 684 C CA . LEU A 1 88 ? -6.138 2.762 -4.248 1.00 95.06 88 LEU A CA 1
ATOM 685 C C . LEU A 1 88 ? -4.855 2.244 -4.902 1.00 95.06 88 LEU A C 1
ATOM 687 O O . LEU A 1 88 ? -3.751 2.427 -4.382 1.00 95.06 88 LEU A O 1
ATOM 691 N N . ASP A 1 89 ? -5.023 1.558 -6.031 1.00 92.19 89 ASP A N 1
ATOM 692 C CA . ASP A 1 89 ? -3.920 1.101 -6.875 1.00 92.19 89 ASP A CA 1
ATOM 693 C C . ASP A 1 89 ? -3.401 2.266 -7.714 1.00 92.19 89 ASP A C 1
ATOM 695 O O . ASP A 1 89 ? -4.031 2.691 -8.685 1.00 92.19 89 ASP A O 1
ATOM 699 N N . MET A 1 90 ? -2.256 2.812 -7.312 1.00 88.25 90 MET A N 1
ATOM 700 C CA . MET A 1 90 ? -1.708 4.010 -7.937 1.00 88.25 90 MET A CA 1
ATOM 701 C C . MET A 1 90 ? -1.183 3.711 -9.338 1.00 88.25 90 MET A C 1
ATOM 703 O O . MET A 1 90 ? -1.385 4.518 -10.243 1.00 88.25 90 MET A O 1
ATOM 707 N N . PHE A 1 91 ? -0.576 2.544 -9.561 1.00 84.06 91 PHE A N 1
ATOM 708 C CA . PHE A 1 91 ? -0.131 2.195 -10.905 1.00 84.06 91 PHE A CA 1
ATOM 709 C C . PHE A 1 91 ? -1.317 1.866 -11.804 1.00 84.06 91 PHE A C 1
ATOM 711 O O . PHE A 1 91 ? -1.418 2.436 -12.886 1.00 84.06 91 PHE A O 1
ATOM 718 N N . GLY A 1 92 ? -2.281 1.069 -11.344 1.00 81.56 92 GLY A N 1
ATOM 719 C CA . GLY A 1 92 ? -3.512 0.830 -12.098 1.00 81.56 92 GLY A CA 1
ATOM 720 C C . GLY A 1 92 ? -4.243 2.122 -12.477 1.00 81.56 92 GLY A C 1
ATOM 721 O O . GLY A 1 92 ? -4.684 2.262 -13.617 1.00 81.56 92 GLY A O 1
ATOM 722 N N . THR A 1 93 ? -4.309 3.089 -11.558 1.00 85.94 93 THR A N 1
ATOM 723 C CA . THR A 1 93 ? -5.026 4.358 -11.765 1.00 85.94 93 THR A CA 1
ATOM 724 C C . THR A 1 93 ? -4.284 5.322 -12.693 1.00 85.94 93 THR A C 1
ATOM 726 O O . THR A 1 93 ? -4.916 5.935 -13.551 1.00 85.94 93 THR A O 1
ATOM 729 N N . PHE A 1 94 ? -2.963 5.475 -12.547 1.00 84.25 94 PHE A N 1
ATOM 730 C CA . PHE A 1 94 ? -2.210 6.528 -13.245 1.00 84.25 94 PHE A CA 1
ATOM 731 C C . PHE A 1 94 ? -1.358 6.027 -14.413 1.00 84.25 94 PHE A C 1
ATOM 733 O O . PHE A 1 94 ? -1.124 6.780 -15.354 1.00 84.25 94 PHE A O 1
ATOM 740 N N . VAL A 1 95 ? -0.914 4.767 -14.402 1.00 85.50 95 VAL A N 1
ATOM 741 C CA . VAL 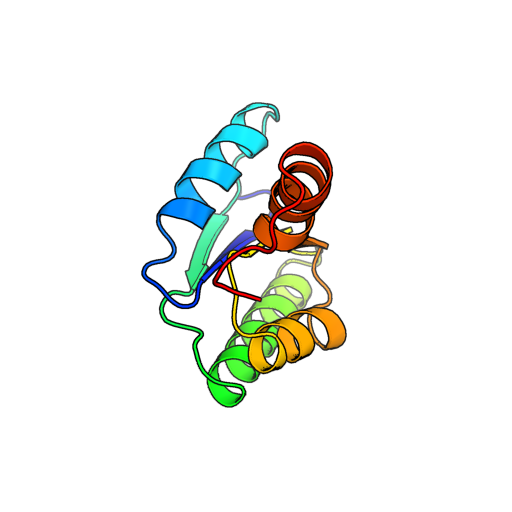A 1 95 ? -0.106 4.210 -15.500 1.00 85.50 95 VAL A CA 1
ATOM 742 C C . VAL A 1 95 ? -0.986 3.873 -16.692 1.00 85.50 95 VAL A C 1
ATOM 744 O O . VAL A 1 95 ? -0.585 4.130 -17.818 1.00 85.50 95 VAL A O 1
ATOM 747 N N . HIS A 1 96 ? -2.199 3.357 -16.477 1.00 83.88 96 HIS A N 1
ATOM 748 C CA . HIS A 1 96 ? -3.063 2.976 -17.594 1.00 83.88 96 HIS A CA 1
ATOM 749 C C . HIS A 1 96 ? -3.401 4.146 -18.544 1.00 83.88 96 HIS A C 1
ATOM 751 O O . HIS A 1 96 ? -3.239 3.965 -19.751 1.00 83.88 96 HIS A O 1
ATOM 757 N N . PRO A 1 97 ? -3.776 5.350 -18.063 1.00 88.19 97 PRO A N 1
ATOM 758 C CA . PRO A 1 97 ? -3.928 6.519 -18.932 1.00 88.19 97 PRO A CA 1
ATOM 759 C C . PRO A 1 97 ? -2.648 6.885 -19.696 1.00 88.19 97 PRO A C 1
ATOM 761 O O . PRO A 1 97 ? -2.718 7.245 -20.867 1.00 88.19 97 PRO A O 1
ATOM 764 N N . LEU A 1 98 ? -1.477 6.751 -19.064 1.00 89.06 98 LEU A N 1
ATOM 765 C CA . LEU A 1 98 ? -0.194 7.021 -19.716 1.00 89.06 98 LEU A CA 1
ATOM 766 C C . LEU A 1 98 ? 0.139 5.987 -20.794 1.00 89.06 98 LEU A C 1
ATOM 768 O O . LEU A 1 98 ? 0.664 6.366 -21.832 1.00 89.06 98 LEU A O 1
ATOM 772 N N . GLU A 1 99 ? -0.183 4.704 -20.600 1.00 89.44 99 GLU A N 1
ATOM 773 C CA . GLU A 1 99 ? -0.000 3.692 -21.652 1.00 89.44 99 GLU A CA 1
ATOM 774 C C . GLU A 1 99 ? -0.806 4.029 -22.909 1.00 89.44 99 GLU A C 1
ATOM 776 O O . GLU A 1 99 ? -0.341 3.809 -24.026 1.00 89.44 99 GLU A O 1
ATOM 781 N N . VAL A 1 100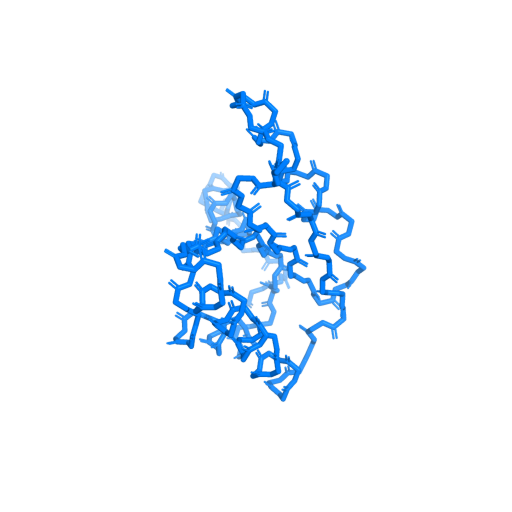 ? -2.022 4.550 -22.719 1.00 89.12 100 VAL A N 1
ATOM 782 C CA . VAL A 1 100 ? -2.905 4.962 -23.814 1.00 89.12 100 VAL A CA 1
ATOM 783 C C . VAL A 1 100 ? -2.334 6.183 -24.527 1.00 89.12 100 VAL A C 1
ATOM 785 O O . VAL A 1 100 ? -2.208 6.155 -25.747 1.00 89.12 100 VAL A O 1
ATOM 788 N N . GLU A 1 101 ? -1.947 7.217 -23.778 1.00 94.19 101 GLU A N 1
ATOM 789 C CA . GLU A 1 101 ? -1.408 8.460 -24.343 1.00 94.19 101 GLU A CA 1
ATOM 790 C C . GLU A 1 101 ? -0.067 8.241 -25.060 1.00 94.19 101 GLU A C 1
ATOM 792 O O . GLU A 1 101 ? 0.172 8.776 -26.138 1.00 94.19 101 GLU A O 1
ATOM 797 N N . LEU A 1 102 ? 0.811 7.420 -24.480 1.00 92.31 102 LEU A N 1
ATOM 798 C CA . LEU A 1 102 ? 2.139 7.150 -25.031 1.00 92.31 102 LEU A CA 1
ATOM 799 C C . LEU A 1 102 ? 2.129 6.061 -26.111 1.00 92.31 102 LEU A C 1
ATOM 801 O O . LEU A 1 102 ? 3.130 5.888 -26.803 1.00 92.31 102 LEU A O 1
ATOM 805 N N . GLY A 1 103 ? 1.044 5.289 -26.236 1.00 91.88 103 GLY A N 1
ATOM 806 C CA . GLY A 1 103 ? 0.964 4.141 -27.143 1.00 91.88 103 GLY A CA 1
ATOM 807 C C . GLY A 1 103 ? 1.943 3.007 -26.808 1.00 91.88 103 GLY A C 1
ATOM 808 O O . GLY A 1 103 ? 2.237 2.171 -27.663 1.00 91.88 103 GLY A O 1
ATOM 809 N N . ILE A 1 104 ? 2.475 2.975 -25.582 1.00 91.50 104 ILE A N 1
ATOM 810 C CA . ILE A 1 104 ? 3.506 2.034 -25.126 1.00 91.50 104 ILE A CA 1
ATOM 811 C C . ILE A 1 104 ? 3.033 1.362 -23.836 1.00 91.50 104 ILE A C 1
ATOM 813 O O . ILE A 1 104 ? 2.457 2.002 -22.959 1.00 91.50 104 ILE A O 1
ATOM 817 N N . LYS A 1 105 ? 3.296 0.058 -23.702 1.00 82.88 105 LYS A N 1
ATOM 818 C CA . LYS A 1 105 ? 3.034 -0.680 -22.462 1.00 82.88 105 LYS A CA 1
ATOM 819 C C . LYS A 1 105 ? 4.087 -0.389 -21.405 1.00 82.88 105 LYS A C 1
ATOM 821 O O . LYS A 1 105 ? 5.275 -0.324 -21.709 1.00 82.88 105 LYS A O 1
ATOM 826 N N . SER A 1 106 ? 3.648 -0.254 -20.157 1.00 80.19 106 SER A N 1
ATOM 827 C CA . SER A 1 106 ? 4.564 -0.171 -19.027 1.00 80.19 106 SER A CA 1
ATOM 828 C C . SER A 1 106 ? 5.413 -1.439 -18.952 1.00 80.19 106 SER A C 1
ATOM 830 O O . SER A 1 106 ? 4.913 -2.545 -19.147 1.00 80.19 106 SER A O 1
ATOM 832 N N . HIS A 1 107 ? 6.693 -1.284 -18.617 1.00 71.62 107 HIS A N 1
ATOM 833 C CA . HIS A 1 107 ? 7.621 -2.405 -18.437 1.00 71.62 107 HIS A CA 1
ATOM 834 C C . HIS A 1 107 ? 7.271 -3.319 -17.249 1.00 71.62 107 HIS A C 1
ATOM 836 O O . HIS A 1 107 ? 7.862 -4.385 -17.114 1.00 71.62 107 HIS A O 1
ATOM 842 N N . HIS A 1 108 ? 6.338 -2.904 -16.389 1.00 64.00 108 HIS A N 1
ATOM 843 C CA . HIS A 1 108 ? 6.040 -3.552 -15.113 1.00 64.00 108 HIS A CA 1
ATOM 844 C C . HIS A 1 108 ? 4.564 -3.970 -15.004 1.00 64.00 108 HIS A C 1
ATOM 846 O O . HIS A 1 108 ? 3.895 -3.590 -14.046 1.00 64.00 108 HIS A O 1
ATOM 852 N N . ARG A 1 109 ? 4.028 -4.698 -15.991 1.00 56.72 109 ARG A N 1
ATOM 853 C CA . ARG A 1 109 ? 2.658 -5.232 -15.933 1.00 56.72 109 ARG A CA 1
ATOM 854 C C . ARG A 1 109 ? 2.584 -6.700 -16.319 1.00 56.72 109 ARG A C 1
ATOM 856 O O . ARG A 1 109 ? 3.311 -7.083 -17.260 1.00 56.72 109 ARG A O 1
#

Mean predicted aligned error: 3.84 Å

Secondary structure (DSSP, 8-state):
----EEEEE-SS-SHHHHHHHHHHHTTS---PEEEEE----SHHHHHHHHHHHHHHHHHHTSPPEEEE----HHHHHHHHHH--SEEEEHHHHHHHHHHHHHT---TT-

pLDDT: mean 92.55, std 8.31, range [49.31, 98.56]

Solvent-accessible surface area (backbone atoms only — not comparable to full-atom values): 5956 Å² total; per-residue (Å²): 132,67,80,42,49,37,38,15,37,12,42,53,80,21,57,72,30,43,56,52,48,49,61,60,50,68,81,46,101,71,58,59,42,81,44,79,41,49,58,42,72,39,56,70,47,22,53,51,50,24,51,53,51,42,52,48,19,62,77,67,75,43,73,26,41,31,31,27,55,56,51,55,62,71,29,39,49,48,36,67,76,59,41,75,42,52,76,43,51,50,49,71,65,56,46,52,61,46,27,64,75,69,73,44,80,70,95,64,112

Sequence (109 aa):
MHTRTVFFVSDGTGITAETFGNAILAQFEIVPRHVRLPFIDTVDKAHQAVRQINHTAELEGRKCIVFTTLVNMEVLKVIQEGCKGMLLDMFGTFVHPLEVELGIKSHHR

Foldseek 3Di:
DAPAEEEQEELAPSPVQVVVVVVVCVVDPGRHHYDYDYNLNDLVSLLVVLVVQVVRCVVSVHAHHYEYAYLPPSSVVSNVVRHPHHYDDPCVVPVVVVCVVVVHDDPRD